Protein AF-A0A367GIN4-F1 (afdb_monomer)

Nearest PDB structures (foldseek):
  5y6g-assembly1_A  TM=3.879E-01  e=3.441E+00  Escherichia coli K-12
  8qpq-assembly1_TA  TM=1.981E-01  e=2.840E+00  Haloferax tailed virus 1

Secondary structure (DSSP, 8-state):
-----------------------------------------------------------------TT---SGGGEEEEEEEEEEEE-TTS-EEEEEEEEEEE---SHHHHHHHHHHIIIIIHHHHHHHHHHHTT------EE---EEEETTEEEE-

Mean predicted aligned error: 18.56 Å

Solvent-accessible surface area (backbone atoms only — not comparable to full-atom values): 10868 Å² total; per-residue (Å²): 138,85,83,83,80,84,79,84,86,83,86,86,87,86,86,82,89,81,87,79,91,81,91,80,86,86,81,91,86,77,90,83,87,84,87,91,85,86,87,91,79,87,83,85,91,82,83,88,78,94,74,81,82,77,81,80,75,80,71,76,70,70,69,75,76,71,85,66,77,89,60,66,88,43,56,42,70,74,38,82,48,74,50,74,50,66,32,82,87,70,52,73,49,73,36,40,36,43,39,72,27,57,71,50,95,46,70,66,34,50,53,51,34,52,52,43,39,70,69,47,46,57,55,53,54,51,35,53,49,25,51,74,69,65,36,74,60,90,69,54,71,41,72,73,47,83,45,73,64,75,95,45,80,44,83,82

Foldseek 3Di:
DDDDDDDDDDDDDDDDDDDDDDDDDDDDDDDDDDDDDDDDDDDDDDDDDDDDPPPPPPCPPPDPPPPDPQDCPQKDFPDFDWDWDQAPVRDIAIATAGQIAGNDPDPVSVVVRVVSCVVRVVLVVVQVVCRVVRHDRPHRYDDWDWDDDDNDIDID

Radius of gyration: 30.9 Å; Cα contacts (8 Å, |Δi|>4): 127; chains: 1; bounding box: 80×61×62 Å

Structure (mmCIF, N/CA/C/O backbone):
data_AF-A0A367GIN4-F1
#
_entry.id   AF-A0A367GIN4-F1
#
loop_
_atom_site.group_PDB
_atom_site.id
_atom_site.type_symbol
_atom_site.label_atom_id
_atom_site.label_alt_id
_atom_site.label_comp_id
_atom_site.label_asym_id
_atom_site.label_entity_id
_atom_site.label_seq_id
_atom_site.pdbx_PDB_ins_code
_atom_site.Cartn_x
_atom_site.Cartn_y
_atom_site.Cartn_z
_atom_site.occupancy
_atom_site.B_iso_or_equiv
_atom_site.auth_seq_id
_atom_site.auth_comp_id
_atom_site.auth_asym_id
_atom_site.auth_atom_id
_atom_site.pdbx_PDB_model_num
ATOM 1 N N . MET A 1 1 ? 22.736 -26.038 -1.385 1.00 41.94 1 MET A N 1
ATOM 2 C CA . MET A 1 1 ? 21.921 -27.168 -1.886 1.00 41.94 1 MET A CA 1
ATOM 3 C C . MET A 1 1 ? 20.455 -26.768 -1.787 1.00 41.94 1 MET A C 1
ATOM 5 O O . MET A 1 1 ? 19.934 -26.696 -0.684 1.00 41.94 1 MET A O 1
ATOM 9 N N . LYS A 1 2 ? 19.835 -26.376 -2.906 1.00 41.91 2 LYS A N 1
ATOM 10 C CA . LYS A 1 2 ? 18.450 -25.880 -2.954 1.00 41.91 2 LYS A CA 1
ATOM 11 C C . LYS A 1 2 ? 17.523 -27.071 -3.214 1.00 41.91 2 LYS A C 1
ATOM 13 O O . LYS A 1 2 ? 17.672 -27.729 -4.239 1.00 41.91 2 LYS A O 1
ATOM 18 N N . LYS A 1 3 ? 16.629 -27.389 -2.272 1.00 49.00 3 LYS A N 1
ATOM 19 C CA . LYS A 1 3 ? 15.607 -28.429 -2.455 1.00 49.00 3 LYS A CA 1
ATOM 20 C C . LYS A 1 3 ? 14.464 -27.841 -3.284 1.00 49.00 3 LYS A C 1
ATOM 22 O O . LYS A 1 3 ? 13.794 -26.918 -2.837 1.00 49.00 3 LYS A O 1
ATOM 27 N N . LEU A 1 4 ? 14.299 -28.364 -4.496 1.00 47.75 4 LEU A N 1
ATOM 28 C CA . LEU A 1 4 ? 13.165 -28.117 -5.383 1.00 47.75 4 LEU A CA 1
ATOM 29 C C . LEU A 1 4 ? 11.928 -28.799 -4.786 1.00 47.75 4 LEU A C 1
ATOM 31 O O . LEU A 1 4 ? 11.851 -30.026 -4.768 1.00 47.75 4 LEU A O 1
ATOM 35 N N . LEU A 1 5 ? 10.982 -28.012 -4.280 1.00 55.38 5 LEU A N 1
ATOM 36 C CA . LEU A 1 5 ? 9.641 -28.489 -3.957 1.00 55.38 5 LEU A CA 1
ATOM 37 C C . LEU A 1 5 ? 8.792 -28.364 -5.224 1.00 55.38 5 LEU A C 1
ATOM 39 O O . LEU A 1 5 ? 8.399 -27.274 -5.625 1.00 55.38 5 LEU A O 1
ATOM 43 N N . SER A 1 6 ? 8.584 -29.500 -5.884 1.00 48.56 6 SER A N 1
ATOM 44 C CA . SER A 1 6 ? 7.600 -29.667 -6.949 1.00 48.56 6 SER A CA 1
ATOM 45 C C . SER A 1 6 ? 6.218 -29.777 -6.301 1.00 48.56 6 SER A C 1
ATOM 47 O O . SER A 1 6 ? 5.993 -30.693 -5.511 1.00 48.56 6 SER A O 1
ATOM 49 N N . LEU A 1 7 ? 5.308 -28.847 -6.602 1.00 46.81 7 LEU A N 1
ATOM 50 C CA . LEU A 1 7 ? 3.878 -29.026 -6.349 1.00 46.81 7 LEU A CA 1
ATOM 51 C C . LEU A 1 7 ? 3.159 -29.189 -7.687 1.00 46.81 7 LEU A C 1
ATOM 53 O O . LEU A 1 7 ? 3.138 -28.291 -8.527 1.00 46.81 7 LEU A O 1
ATOM 57 N N . THR A 1 8 ? 2.602 -30.378 -7.869 1.00 48.69 8 THR A N 1
ATOM 58 C CA . THR A 1 8 ? 1.784 -30.786 -9.007 1.00 48.69 8 THR A CA 1
ATOM 59 C C . THR A 1 8 ? 0.399 -30.138 -8.928 1.00 48.69 8 THR A C 1
ATOM 61 O O . THR A 1 8 ? -0.189 -30.027 -7.854 1.00 48.69 8 THR A O 1
ATOM 64 N N . ALA A 1 9 ? -0.098 -29.712 -10.088 1.00 46.81 9 ALA A N 1
ATOM 65 C CA . ALA A 1 9 ? -1.326 -28.959 -10.307 1.00 46.81 9 ALA A CA 1
ATOM 66 C C . ALA A 1 9 ? -2.627 -29.702 -9.946 1.00 46.81 9 ALA A C 1
ATOM 68 O O . ALA A 1 9 ? -2.737 -30.913 -10.128 1.00 46.81 9 ALA A O 1
ATOM 69 N N . ALA A 1 10 ? -3.657 -28.931 -9.590 1.00 48.25 10 ALA A N 1
ATOM 70 C CA . ALA A 1 10 ? -5.056 -29.315 -9.757 1.00 48.25 10 ALA A CA 1
ATOM 71 C C . ALA A 1 10 ? -5.848 -28.096 -10.259 1.00 48.25 10 ALA A C 1
ATOM 73 O O . ALA A 1 10 ? -6.071 -27.136 -9.527 1.00 48.25 10 ALA A O 1
ATOM 74 N N . ALA A 1 11 ? -6.231 -28.125 -11.536 1.00 47.06 11 ALA A N 1
ATOM 75 C CA . ALA A 1 11 ? -7.117 -27.144 -12.146 1.00 47.06 11 ALA A CA 1
ATOM 76 C C . ALA A 1 11 ? -8.576 -27.532 -1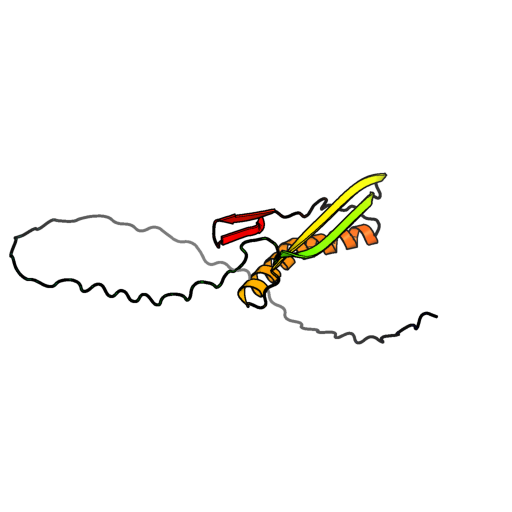1.858 1.00 47.06 11 ALA A C 1
ATOM 78 O O . ALA A 1 11 ? -9.003 -28.627 -12.224 1.00 47.06 11 ALA A O 1
ATOM 79 N N . LEU A 1 12 ? -9.344 -26.642 -11.224 1.00 49.06 12 LEU A N 1
ATOM 80 C CA . LEU A 1 12 ? -10.802 -26.756 -11.149 1.00 49.06 12 LEU A CA 1
ATOM 81 C C . LEU A 1 12 ? -11.419 -25.973 -12.318 1.00 49.06 12 LEU A C 1
ATOM 83 O O . LEU A 1 12 ? -11.370 -24.746 -12.347 1.00 49.06 12 LEU A O 1
ATOM 87 N N . LEU A 1 13 ? -12.006 -26.686 -13.280 1.00 44.16 13 LEU A N 1
ATOM 88 C CA . LEU A 1 13 ? -12.860 -26.117 -14.325 1.00 44.16 13 LEU A CA 1
ATOM 89 C C . LEU A 1 13 ? -14.299 -26.039 -13.799 1.00 44.16 13 LEU A C 1
ATOM 91 O O . LEU A 1 13 ? -14.943 -27.069 -13.612 1.00 44.16 13 LEU A O 1
ATOM 95 N N . LEU A 1 14 ? -14.812 -24.825 -13.592 1.00 58.50 14 LEU A N 1
ATOM 96 C CA . LEU A 1 14 ? -16.241 -24.578 -13.404 1.00 58.50 14 LEU A CA 1
ATOM 97 C C . LEU A 1 14 ? -16.825 -24.089 -14.729 1.00 58.50 14 LEU A C 1
ATOM 99 O O . LEU A 1 14 ? -16.477 -23.018 -15.220 1.00 58.50 14 LEU A O 1
ATOM 103 N N . ILE A 1 15 ? -17.709 -24.897 -15.310 1.00 57.44 15 ILE A N 1
ATOM 104 C CA . ILE A 1 15 ? -18.495 -24.548 -16.491 1.00 57.44 15 ILE A CA 1
ATOM 105 C C . ILE A 1 15 ?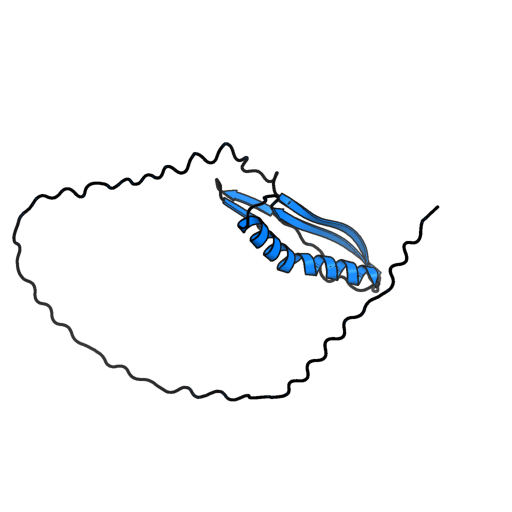 -19.920 -24.294 -16.003 1.00 57.44 15 ILE A C 1
ATOM 107 O O . ILE A 1 15 ? -20.582 -25.222 -15.541 1.00 57.44 15 ILE A O 1
ATOM 111 N N . THR A 1 16 ? -20.409 -23.060 -16.112 1.00 58.38 16 THR A N 1
ATOM 112 C CA . THR A 1 16 ? -21.845 -22.772 -16.032 1.00 58.38 16 THR A CA 1
ATOM 113 C C . THR A 1 16 ? -22.272 -21.995 -17.270 1.00 58.38 16 THR A C 1
ATOM 115 O O . THR A 1 16 ? -21.930 -20.840 -17.500 1.00 58.38 16 THR A O 1
ATOM 118 N N . THR A 1 17 ? -23.019 -22.688 -18.120 1.00 51.72 17 THR A N 1
ATOM 119 C CA . THR A 1 17 ? -23.834 -22.122 -19.190 1.00 51.72 17 THR A CA 1
ATOM 120 C C . THR A 1 17 ? -25.105 -21.519 -18.599 1.00 51.72 17 THR A C 1
ATOM 122 O O . THR A 1 17 ? -25.810 -22.197 -17.854 1.00 51.72 17 THR A O 1
ATOM 125 N N . GLY A 1 18 ? -25.444 -20.290 -18.985 1.00 42.12 18 GLY A N 1
ATOM 126 C CA . GLY A 1 18 ? -26.717 -19.662 -18.634 1.00 42.12 18 GLY A CA 1
ATOM 127 C C . GLY A 1 18 ? -26.984 -18.415 -19.468 1.00 42.12 18 GLY A C 1
ATOM 128 O O . GLY A 1 18 ? -26.572 -17.321 -19.108 1.00 42.12 18 GLY A O 1
ATOM 129 N N . CYS A 1 19 ? -27.635 -18.613 -20.614 1.00 44.09 19 CYS A N 1
ATOM 130 C CA . CYS A 1 19 ? -28.099 -17.581 -21.539 1.00 44.09 19 CYS A CA 1
ATOM 131 C C . CYS A 1 19 ? -29.149 -16.652 -20.912 1.00 44.09 19 CYS A C 1
ATOM 133 O O . CYS A 1 19 ? -29.967 -17.102 -20.118 1.00 44.09 19 CYS A O 1
ATOM 135 N N . GLY A 1 20 ? -29.249 -15.422 -21.425 1.00 40.00 20 GLY A N 1
ATOM 136 C CA . GLY A 1 20 ? -30.545 -14.737 -21.492 1.00 40.00 20 GLY A CA 1
ATOM 137 C C . GLY A 1 20 ? -30.514 -13.249 -21.182 1.00 40.00 20 GLY A C 1
ATOM 138 O O . GLY A 1 20 ? -30.614 -12.842 -20.034 1.00 40.00 20 GLY A O 1
ATOM 139 N N . ARG A 1 21 ? -30.440 -12.438 -22.242 1.00 44.31 21 ARG A N 1
ATOM 140 C CA . ARG A 1 21 ? -30.752 -11.004 -22.242 1.00 44.31 21 ARG A CA 1
ATOM 141 C C . ARG A 1 21 ? -32.182 -10.750 -21.755 1.00 44.31 21 ARG A C 1
ATOM 143 O O . ARG A 1 21 ? -33.107 -11.378 -22.259 1.00 44.31 21 ARG A O 1
ATOM 150 N N . SER A 1 22 ? -32.365 -9.681 -20.989 1.00 44.84 22 SER A N 1
ATOM 151 C CA . SER A 1 22 ? -33.595 -8.885 -21.036 1.00 44.84 22 SER A CA 1
ATOM 152 C C . SER A 1 22 ? -33.294 -7.437 -20.653 1.00 44.84 22 SER A C 1
ATOM 154 O O . SER A 1 22 ? -33.222 -7.085 -19.482 1.00 44.84 22 SER A O 1
ATOM 156 N N . ASN A 1 23 ? -33.103 -6.610 -21.685 1.00 43.97 23 ASN A N 1
ATOM 157 C CA . ASN A 1 23 ? -33.264 -5.162 -21.621 1.00 43.97 23 ASN A CA 1
ATOM 158 C C . ASN A 1 23 ? -34.756 -4.853 -21.771 1.00 43.97 23 ASN A C 1
ATOM 160 O O . ASN A 1 23 ? -35.314 -5.128 -22.832 1.00 43.97 23 ASN A O 1
ATOM 164 N N . ALA A 1 24 ? -35.371 -4.248 -20.759 1.00 45.28 24 ALA A N 1
ATOM 165 C CA . ALA A 1 24 ? -36.566 -3.422 -20.921 1.00 45.28 24 ALA A CA 1
ATOM 166 C C . ALA A 1 24 ? -36.736 -2.503 -19.695 1.00 45.28 24 ALA A C 1
ATOM 168 O O . ALA A 1 24 ? -36.852 -3.012 -18.581 1.00 45.28 24 ALA A O 1
ATOM 169 N N . PRO A 1 25 ? -36.769 -1.170 -19.868 1.00 43.06 25 PRO A N 1
ATOM 170 C CA . PRO A 1 25 ? -37.194 -0.239 -18.829 1.00 43.06 25 PRO A CA 1
ATOM 171 C C . PRO A 1 25 ? -38.695 0.078 -18.968 1.00 43.06 25 PRO A C 1
ATOM 173 O O . PRO A 1 25 ? -39.165 0.262 -20.094 1.00 43.06 25 PRO A O 1
ATOM 176 N N . PRO A 1 26 ? -39.454 0.247 -17.871 1.00 41.75 26 PRO A N 1
ATOM 177 C CA . PRO A 1 26 ? -40.745 0.914 -17.936 1.00 41.75 26 PRO A CA 1
ATOM 178 C C . PRO A 1 26 ? -40.670 2.352 -17.389 1.00 41.75 26 PRO A C 1
ATOM 180 O O . PRO A 1 26 ? -40.421 2.585 -16.213 1.00 41.75 26 PRO A O 1
ATOM 183 N N . ALA A 1 27 ? -40.877 3.284 -18.322 1.00 34.91 27 ALA A N 1
ATOM 184 C CA . ALA A 1 27 ? -41.663 4.524 -18.273 1.00 34.91 27 ALA A CA 1
ATOM 185 C C . ALA A 1 27 ? -41.678 5.433 -17.020 1.00 34.91 27 ALA A C 1
ATOM 187 O O . ALA A 1 27 ? -42.221 5.104 -15.969 1.00 34.91 27 ALA A O 1
ATOM 188 N N . SER A 1 28 ? -41.257 6.683 -17.246 1.00 41.44 28 SER A N 1
ATOM 189 C CA . SER A 1 28 ? -41.695 7.877 -16.513 1.00 41.44 28 SER A CA 1
ATOM 190 C C . SER A 1 28 ? -43.110 8.319 -16.917 1.00 41.44 28 SER A C 1
ATOM 192 O O . SER A 1 28 ? -43.427 8.371 -18.103 1.00 41.44 28 SER A O 1
ATOM 194 N N . ALA A 1 29 ? -43.910 8.729 -15.933 1.00 35.53 29 ALA A N 1
ATOM 195 C CA . ALA A 1 29 ? -45.054 9.649 -16.019 1.00 35.53 29 ALA A CA 1
ATOM 196 C C . ALA A 1 29 ? -45.455 9.999 -14.572 1.00 35.53 29 ALA A C 1
ATOM 198 O O . ALA A 1 29 ? -45.289 9.163 -13.693 1.00 35.53 29 ALA A O 1
ATOM 199 N N . SER A 1 30 ? -46.046 11.125 -14.191 1.00 35.44 30 SER A N 1
ATOM 200 C CA . SER A 1 30 ? -46.099 12.521 -14.632 1.00 35.44 30 SER A CA 1
ATOM 201 C C . SER A 1 30 ? -46.744 13.258 -13.441 1.00 35.44 30 SER A C 1
ATOM 203 O O . SER A 1 30 ? -47.612 12.698 -12.781 1.00 35.44 30 SER A O 1
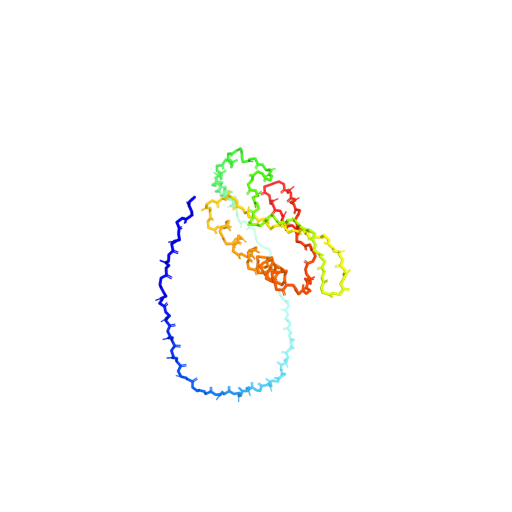ATOM 205 N N . SER A 1 31 ? -46.298 14.487 -13.177 1.00 41.66 31 SER A N 1
ATOM 206 C CA . SER A 1 31 ? -46.992 15.618 -12.524 1.00 41.66 31 SER A CA 1
ATOM 207 C C . SER A 1 31 ? -48.335 15.415 -11.788 1.00 41.66 31 SER A C 1
ATOM 209 O O . SER A 1 31 ? -49.331 15.024 -12.397 1.00 41.66 31 SER A O 1
ATOM 211 N N . GLY A 1 32 ? -48.422 15.951 -10.562 1.00 34.75 32 GLY A N 1
ATOM 212 C CA . GLY A 1 32 ? -49.697 16.378 -9.970 1.00 34.75 32 GLY A CA 1
ATOM 213 C C . GLY A 1 32 ? -49.584 16.970 -8.558 1.00 34.75 32 GLY A C 1
ATOM 214 O O . GLY A 1 32 ? -49.695 16.240 -7.581 1.00 34.75 32 GLY A O 1
ATOM 215 N N . THR A 1 33 ? -49.392 18.288 -8.441 1.00 39.75 33 THR A N 1
ATOM 216 C CA . THR A 1 33 ? -49.785 19.097 -7.263 1.00 39.75 33 THR A CA 1
ATOM 217 C C . THR A 1 33 ? -51.264 19.500 -7.386 1.00 39.75 33 THR A C 1
ATOM 219 O O . THR A 1 33 ? -51.769 19.594 -8.507 1.00 39.75 33 THR A O 1
ATOM 222 N N . PRO A 1 34 ? -51.992 19.696 -6.266 1.00 42.84 34 PRO A N 1
ATOM 223 C CA . PRO A 1 34 ? -52.243 21.057 -5.740 1.00 42.84 34 PRO A CA 1
ATOM 224 C C . PRO A 1 34 ? -52.233 21.102 -4.184 1.00 42.84 34 PRO A C 1
ATOM 226 O O . PRO A 1 34 ? -52.567 20.126 -3.530 1.00 42.84 34 PRO A O 1
ATOM 229 N N . SER A 1 35 ? -51.642 22.095 -3.509 1.00 38.59 35 SER A N 1
ATOM 230 C CA . SER A 1 35 ? -52.069 23.487 -3.226 1.00 38.59 35 SER A CA 1
ATOM 231 C C . SER A 1 35 ? -53.217 23.689 -2.198 1.00 38.59 35 SER A C 1
ATOM 233 O O . SER A 1 35 ? -54.382 23.515 -2.530 1.00 38.59 35 SER A O 1
ATOM 235 N N . VAL A 1 36 ? -52.820 24.172 -1.000 1.00 36.56 36 VAL A N 1
ATOM 236 C CA . VAL A 1 36 ? -53.361 25.308 -0.193 1.00 36.56 36 VAL A CA 1
ATOM 237 C C . VAL A 1 36 ? -54.684 25.176 0.602 1.00 36.56 36 VAL A C 1
ATOM 239 O O . VAL A 1 36 ? -55.767 25.224 0.032 1.00 36.56 36 VAL A O 1
ATOM 242 N N . SER A 1 37 ? -54.599 25.210 1.950 1.00 40.72 37 SER A N 1
ATOM 243 C CA . SER A 1 37 ? -55.086 26.311 2.838 1.00 40.72 37 SER A CA 1
ATOM 244 C C . SER A 1 37 ? -55.156 25.918 4.326 1.00 40.72 37 SER A C 1
ATOM 246 O O . SER A 1 37 ? -55.708 24.879 4.672 1.00 40.72 37 SER A O 1
ATOM 248 N N . ALA A 1 38 ? -54.653 26.798 5.201 1.00 40.19 38 ALA A N 1
ATOM 249 C CA . ALA A 1 38 ? -54.919 26.831 6.648 1.00 40.19 38 ALA A CA 1
ATOM 250 C C . ALA A 1 38 ? -56.300 27.466 6.946 1.00 40.19 38 ALA A C 1
ATOM 252 O O . ALA A 1 38 ? -56.856 28.132 6.068 1.00 40.19 38 ALA A O 1
ATOM 253 N N . PRO A 1 39 ? -56.838 27.334 8.176 1.00 43.22 39 PRO A N 1
ATOM 254 C CA . PRO A 1 39 ? -56.727 28.479 9.085 1.00 43.22 39 PRO A CA 1
ATOM 255 C C . PRO A 1 39 ? -56.492 28.143 10.573 1.00 43.22 39 PRO A C 1
ATOM 257 O O . PRO A 1 39 ? -56.753 27.058 11.077 1.00 43.22 39 PRO A O 1
ATOM 260 N N . ILE A 1 40 ? -55.983 29.182 11.229 1.00 42.75 40 ILE A N 1
ATOM 261 C CA . ILE A 1 40 ? -55.637 29.421 12.635 1.00 42.75 40 ILE A C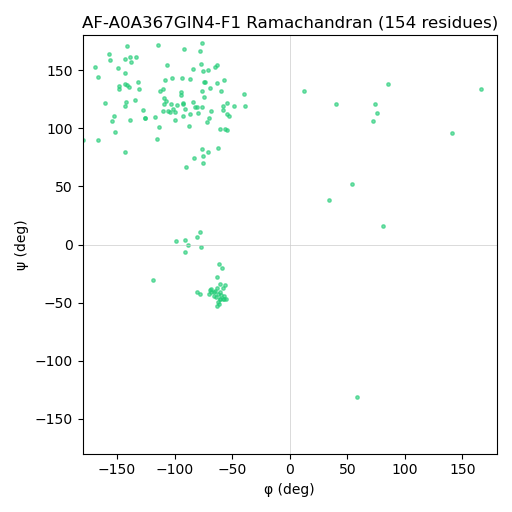A 1
ATOM 262 C C . ILE A 1 40 ? -56.865 29.370 13.557 1.00 42.75 40 ILE A C 1
ATOM 264 O O . ILE A 1 40 ? -57.892 29.973 13.247 1.00 42.75 40 ILE A O 1
ATOM 268 N N . THR A 1 41 ? -56.737 28.751 14.732 1.00 38.19 41 THR A N 1
ATOM 269 C CA . THR A 1 41 ? -57.592 29.009 15.904 1.00 38.19 41 THR A CA 1
ATOM 270 C C . THR A 1 41 ? -56.798 28.698 17.178 1.00 38.19 41 THR A C 1
ATOM 272 O O . THR A 1 41 ? -56.476 27.546 17.446 1.00 38.19 41 THR A O 1
ATOM 275 N N . GLU A 1 42 ? -56.456 29.740 17.936 1.00 41.50 42 GLU A N 1
ATO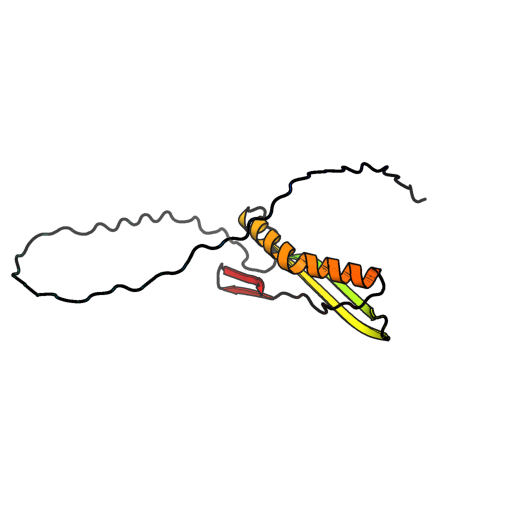M 276 C CA . GLU A 1 42 ? -56.112 29.662 19.365 1.00 41.50 42 GLU A CA 1
ATOM 277 C C . GLU A 1 42 ? -57.409 29.462 20.169 1.00 41.50 42 GLU A C 1
ATOM 279 O O . GLU A 1 42 ? -58.457 29.968 19.751 1.00 41.50 42 GLU A O 1
ATOM 284 N N . PRO A 1 43 ? -57.369 28.767 21.320 1.00 43.09 43 PRO A N 1
ATOM 285 C CA . PRO A 1 43 ? -57.511 29.542 22.556 1.00 43.09 43 PRO A CA 1
ATOM 286 C C . PRO A 1 43 ? -56.784 28.988 23.803 1.00 43.09 43 PRO A C 1
ATOM 288 O O . PRO A 1 43 ? -56.682 27.786 24.019 1.00 43.09 43 PRO A O 1
ATOM 291 N N . THR A 1 44 ? -56.435 29.946 24.667 1.00 36.28 44 THR A N 1
ATOM 292 C CA . THR A 1 44 ? -56.598 29.956 26.135 1.00 36.28 44 THR A CA 1
ATOM 293 C C . THR A 1 44 ? -55.688 29.101 27.030 1.00 36.28 44 THR A C 1
ATOM 295 O O . THR A 1 44 ? -55.674 27.877 27.019 1.00 36.28 44 THR A O 1
ATOM 298 N N . VAL A 1 45 ? -55.004 29.850 27.900 1.00 45.84 45 VAL A N 1
ATOM 299 C CA . VAL A 1 45 ? -54.225 29.477 29.084 1.00 45.84 45 VAL A CA 1
ATOM 300 C C . VAL A 1 45 ? -55.077 28.747 30.129 1.00 45.84 45 VAL A C 1
ATOM 302 O O . VAL A 1 45 ? -56.098 29.283 30.554 1.00 45.84 45 VAL A O 1
ATOM 305 N N . GLU A 1 46 ? -54.576 27.625 30.650 1.00 34.88 46 GLU A N 1
ATOM 306 C CA . GLU A 1 46 ? -54.834 27.203 32.031 1.00 34.88 46 GLU A CA 1
ATOM 307 C C . GLU A 1 46 ? -53.584 26.538 32.640 1.00 34.88 46 GLU A C 1
ATOM 309 O O . GLU A 1 46 ? -52.745 25.970 31.945 1.00 34.88 46 GLU A O 1
ATOM 314 N N . SER A 1 47 ? -53.444 26.739 33.946 1.00 36.34 47 SER A N 1
ATOM 315 C CA . SER A 1 47 ? -52.298 26.500 34.825 1.00 36.34 47 SER A CA 1
ATOM 316 C C . SER A 1 47 ? -52.321 25.100 35.467 1.00 36.34 47 SER A C 1
ATOM 318 O O . SER A 1 47 ? -53.373 24.473 35.516 1.00 36.34 47 SER A O 1
ATOM 320 N N . SER A 1 48 ? -51.185 24.718 36.078 1.00 38.78 48 SER A N 1
ATOM 321 C CA . SER A 1 48 ? -50.906 23.522 36.911 1.00 38.78 48 SER A CA 1
ATOM 322 C C . SER A 1 48 ? -50.522 22.261 36.116 1.00 38.78 48 SER A C 1
ATOM 324 O O . SER A 1 48 ? -51.094 21.981 35.077 1.00 38.78 48 SER A O 1
ATOM 326 N N . ASP A 1 49 ? -49.543 21.443 36.499 1.00 38.88 49 ASP A N 1
ATOM 327 C CA . ASP A 1 49 ? -48.960 21.212 37.817 1.00 38.88 49 ASP A CA 1
ATOM 328 C C . ASP A 1 49 ? -47.532 20.644 37.693 1.00 38.88 49 ASP A C 1
ATOM 330 O O . ASP A 1 49 ? -47.105 20.156 36.644 1.00 38.88 49 ASP A O 1
ATOM 334 N N . ASP A 1 50 ? -46.826 20.728 38.809 1.00 45.66 50 ASP A N 1
ATOM 335 C CA . ASP A 1 50 ? -45.522 20.161 39.135 1.00 45.66 50 ASP A CA 1
ATOM 336 C C . ASP A 1 50 ? -45.279 18.738 38.586 1.00 45.66 50 ASP A C 1
ATOM 338 O O . ASP A 1 50 ? -45.955 17.785 38.962 1.00 45.66 50 ASP A O 1
ATOM 342 N N . THR A 1 51 ? -44.266 18.559 37.731 1.00 38.84 51 THR A N 1
ATOM 343 C CA . THR A 1 51 ? -43.493 17.307 37.663 1.00 38.84 51 THR A CA 1
ATOM 344 C C . THR A 1 51 ? -42.103 17.610 37.114 1.00 38.84 51 THR A C 1
ATOM 346 O O . THR A 1 51 ? -41.889 17.863 35.930 1.00 38.84 51 THR A O 1
ATOM 349 N N . THR A 1 52 ? -41.134 17.567 38.019 1.00 40.38 52 THR A N 1
ATOM 350 C CA . THR A 1 52 ? -39.699 17.590 37.732 1.00 40.38 52 THR A CA 1
ATOM 351 C C . THR A 1 52 ? -39.345 16.462 36.743 1.00 40.38 52 THR A C 1
ATOM 353 O O . THR A 1 52 ? -39.566 15.298 37.089 1.00 40.38 52 THR A O 1
ATOM 356 N N . PRO A 1 53 ? -38.766 16.715 35.548 1.00 40.50 53 PRO A N 1
ATOM 357 C CA . PRO A 1 53 ? -38.225 15.631 34.742 1.00 40.50 53 PRO A CA 1
ATOM 358 C C . PRO A 1 53 ? -36.953 15.138 35.427 1.00 40.50 53 PRO A C 1
ATOM 360 O O . PRO A 1 53 ? -35.911 15.797 35.447 1.00 40.50 53 PRO A O 1
ATOM 363 N N . THR A 1 54 ? -37.074 13.979 36.061 1.00 40.06 54 THR A N 1
ATOM 364 C CA . THR A 1 54 ? -35.974 13.254 36.679 1.00 40.06 54 THR A CA 1
ATOM 365 C C . THR A 1 54 ? -34.934 12.976 35.598 1.00 40.06 54 THR A C 1
ATOM 367 O O . THR A 1 54 ? -35.205 12.282 34.620 1.00 40.06 54 THR A O 1
ATOM 370 N N . VAL A 1 55 ? -33.747 13.555 35.761 1.00 44.44 55 VAL A N 1
ATOM 371 C CA . VAL A 1 55 ? -32.574 13.301 34.925 1.00 44.44 55 VAL A CA 1
ATOM 372 C C . VAL A 1 55 ? -32.234 11.815 35.038 1.00 44.44 55 VAL A C 1
ATOM 374 O O . VAL A 1 55 ? -31.608 11.388 36.007 1.00 44.44 55 VAL A O 1
ATOM 377 N N . GLN A 1 56 ? -32.647 11.013 34.056 1.00 41.94 56 GLN A N 1
ATOM 378 C CA . GLN A 1 56 ? -32.122 9.662 33.871 1.00 41.94 56 GLN A CA 1
ATOM 379 C C . GLN A 1 56 ? -30.737 9.787 33.249 1.00 41.94 56 GLN A C 1
ATOM 381 O O . GLN A 1 56 ? -30.533 9.729 32.038 1.00 41.94 56 GLN A O 1
ATOM 386 N N . LYS A 1 57 ? -29.774 10.041 34.129 1.00 45.28 57 LYS A N 1
ATOM 387 C CA . LYS A 1 57 ? -28.357 9.893 33.857 1.00 45.28 57 LYS A CA 1
ATOM 388 C C . LYS A 1 57 ? -28.038 8.399 33.880 1.00 45.28 57 LYS A C 1
ATOM 390 O O . LYS A 1 57 ? -27.447 7.914 34.839 1.00 45.28 57 LYS A O 1
ATOM 395 N N . ASP A 1 58 ? -28.407 7.685 32.821 1.00 43.12 58 ASP A N 1
ATOM 396 C CA . ASP A 1 58 ? -27.767 6.407 32.505 1.00 43.12 58 ASP A CA 1
ATOM 397 C C . ASP A 1 58 ? -26.389 6.708 31.908 1.00 43.12 58 ASP A C 1
ATOM 399 O O . ASP A 1 58 ? -26.106 6.556 30.720 1.00 43.12 58 ASP A O 1
ATOM 403 N N . GLU A 1 59 ? -25.506 7.188 32.785 1.00 49.38 59 GLU A N 1
ATOM 404 C CA . GLU A 1 59 ? -24.069 7.101 32.597 1.00 49.38 59 GLU A CA 1
ATOM 405 C C . GLU A 1 59 ? -23.706 5.625 32.785 1.00 49.38 59 GLU A C 1
ATOM 407 O O . GLU A 1 59 ? -23.214 5.202 33.831 1.00 49.38 59 GLU A O 1
ATOM 412 N N . ALA A 1 60 ? -23.941 4.821 31.746 1.00 46.06 60 ALA A N 1
ATOM 413 C CA . ALA A 1 60 ? -23.080 3.680 31.499 1.00 46.06 60 ALA A CA 1
ATOM 414 C C . ALA A 1 60 ? -21.696 4.273 31.223 1.00 46.06 60 ALA A C 1
ATOM 416 O O . ALA A 1 60 ? -21.338 4.557 30.080 1.00 46.06 60 ALA A O 1
ATOM 417 N N . ALA A 1 61 ? -20.969 4.564 32.304 1.00 52.50 61 ALA A N 1
ATOM 418 C CA . ALA A 1 61 ? -19.602 5.030 32.279 1.00 52.50 61 ALA A CA 1
ATOM 419 C C . ALA A 1 61 ? -18.815 4.007 31.466 1.00 52.50 61 ALA A C 1
ATOM 421 O O . ALA A 1 61 ? -18.463 2.929 31.956 1.00 52.50 61 ALA A O 1
ATOM 422 N N . ALA A 1 62 ? -18.592 4.324 30.190 1.00 59.50 62 ALA A N 1
ATOM 423 C CA . ALA A 1 62 ? -17.625 3.630 29.376 1.00 59.50 62 ALA A CA 1
ATOM 424 C C . ALA A 1 62 ? -16.331 3.674 30.183 1.00 59.50 62 ALA A C 1
ATOM 426 O O . ALA A 1 62 ? -15.784 4.751 30.436 1.00 59.50 62 ALA A O 1
ATOM 427 N N . LYS A 1 63 ? -15.912 2.503 30.678 1.00 47.09 63 LYS A N 1
ATOM 428 C CA . LYS A 1 63 ? -14.657 2.313 31.405 1.00 47.09 63 LYS A CA 1
ATOM 429 C C . LYS A 1 63 ? -13.591 3.158 30.698 1.00 47.09 63 LYS A C 1
ATOM 431 O O . LYS A 1 63 ? -13.515 3.034 29.471 1.00 47.09 63 LYS A O 1
ATOM 436 N N . PRO A 1 64 ? -12.810 4.004 31.407 1.00 46.91 64 PRO A N 1
ATOM 437 C CA . PRO A 1 64 ? -11.802 4.836 30.765 1.00 46.91 64 PRO A CA 1
ATOM 438 C C . PRO A 1 64 ? -11.000 3.934 29.841 1.00 46.91 64 PRO A C 1
ATOM 440 O O . PRO A 1 64 ? -10.475 2.919 30.311 1.00 46.91 64 PRO A O 1
ATOM 443 N N . GLN A 1 65 ? -11.022 4.226 28.536 1.00 57.19 65 GLN A N 1
ATOM 444 C CA . GLN A 1 65 ? -10.263 3.477 27.541 1.00 57.19 65 GLN A CA 1
ATOM 445 C C . GLN A 1 65 ? -8.810 3.540 28.005 1.00 57.19 65 GLN A C 1
ATOM 447 O O . GLN A 1 65 ? -8.155 4.577 27.932 1.00 57.19 65 GLN A O 1
ATOM 452 N N . ASN A 1 66 ? -8.390 2.454 28.646 1.00 48.31 66 ASN A N 1
ATOM 453 C CA . ASN A 1 66 ? -7.174 2.356 29.426 1.00 48.31 66 ASN A CA 1
ATOM 454 C C . ASN A 1 66 ? -5.997 2.780 28.553 1.00 48.31 66 ASN A C 1
ATOM 456 O O . ASN A 1 66 ? -5.704 2.057 27.609 1.00 48.31 66 ASN A O 1
ATOM 460 N N . SER A 1 67 ? -5.370 3.920 28.874 1.00 52.91 67 SER A N 1
ATOM 461 C CA . SER A 1 67 ? -4.049 4.368 28.402 1.00 52.91 67 SER A CA 1
ATOM 462 C C . SER A 1 67 ? -3.674 3.964 26.968 1.00 52.91 67 SER A C 1
ATOM 464 O O . SER A 1 67 ? -2.526 3.617 26.690 1.00 52.91 67 SER A O 1
ATOM 466 N N . ARG A 1 68 ? -4.632 3.989 26.031 1.00 60.12 68 ARG A N 1
ATOM 467 C CA . ARG A 1 68 ? -4.346 3.653 24.638 1.00 60.12 68 ARG A CA 1
ATOM 468 C C . ARG A 1 68 ? -3.458 4.774 24.118 1.00 60.12 68 ARG A C 1
ATOM 470 O O . ARG A 1 68 ? -3.882 5.926 24.087 1.00 60.12 68 ARG A O 1
ATOM 477 N N . ARG A 1 69 ? -2.210 4.442 23.785 1.00 66.44 69 ARG A N 1
ATOM 478 C CA . ARG A 1 69 ? -1.297 5.382 23.137 1.00 66.44 69 ARG A CA 1
ATOM 479 C C . ARG A 1 69 ? -1.963 5.826 21.836 1.00 66.44 69 ARG A C 1
ATOM 481 O O . ARG A 1 69 ? -2.329 4.987 21.018 1.00 66.44 69 ARG A O 1
ATOM 488 N N . LEU A 1 70 ? -2.210 7.126 21.726 1.00 83.31 70 LEU A N 1
ATOM 489 C CA . LEU A 1 70 ? -2.783 7.766 20.544 1.00 83.31 70 LEU A CA 1
ATOM 490 C C . LEU A 1 70 ? -1.616 8.167 19.641 1.00 83.31 70 LEU A C 1
ATOM 492 O O . LEU A 1 70 ? -1.253 9.336 19.552 1.00 83.31 70 LEU A O 1
ATOM 496 N N . ASP A 1 71 ? -0.939 7.155 19.113 1.00 87.62 71 ASP A N 1
ATOM 497 C CA . ASP A 1 71 ? 0.203 7.289 18.220 1.00 87.62 71 ASP A CA 1
ATOM 498 C C . ASP A 1 71 ? 0.131 6.213 17.125 1.00 87.62 71 ASP A C 1
ATOM 500 O O . ASP A 1 71 ? -0.689 5.292 17.174 1.00 87.62 71 ASP A O 1
ATOM 504 N N . ASP A 1 72 ? 1.001 6.331 16.126 1.00 93.69 72 ASP A N 1
ATOM 505 C CA . ASP A 1 72 ? 1.000 5.455 14.951 1.00 93.69 72 ASP A CA 1
ATOM 506 C C . ASP A 1 72 ? 1.617 4.078 15.216 1.00 93.69 72 ASP A C 1
ATOM 508 O O . ASP A 1 72 ? 1.839 3.315 14.281 1.00 93.69 72 ASP A O 1
ATOM 512 N N . SER A 1 73 ? 1.884 3.712 16.475 1.00 92.75 73 SER A N 1
ATOM 513 C CA . SER A 1 73 ? 2.501 2.418 16.810 1.00 92.75 73 SER A CA 1
ATOM 514 C C . SER A 1 73 ? 1.701 1.206 16.332 1.00 92.75 73 SER A C 1
ATOM 516 O O . SER A 1 73 ? 2.261 0.120 16.215 1.00 92.75 73 SER A O 1
ATOM 518 N N . ARG A 1 74 ? 0.404 1.389 16.062 1.00 92.31 74 ARG A N 1
ATOM 519 C CA . ARG A 1 74 ? -0.506 0.363 15.535 1.00 92.31 74 ARG A CA 1
ATOM 520 C C . ARG A 1 74 ? -0.737 0.450 14.030 1.00 92.31 74 ARG A C 1
ATOM 522 O O . ARG A 1 74 ? -1.561 -0.296 13.517 1.00 92.31 74 ARG A O 1
ATOM 529 N N . ILE A 1 75 ? -0.081 1.366 13.327 1.00 96.31 75 ILE A N 1
ATOM 530 C CA . ILE A 1 75 ? -0.153 1.440 11.869 1.00 96.31 75 ILE A CA 1
ATOM 531 C C . ILE A 1 75 ? 1.109 0.771 11.332 1.00 96.31 75 ILE A C 1
ATOM 533 O O . ILE A 1 75 ? 2.210 1.307 11.450 1.00 96.31 75 ILE A O 1
ATOM 537 N N . ILE A 1 76 ? 0.948 -0.423 10.775 1.00 96.56 76 ILE A N 1
ATOM 538 C CA . ILE A 1 76 ? 2.024 -1.202 10.156 1.00 96.56 76 ILE A CA 1
ATOM 539 C C . ILE A 1 76 ? 1.874 -1.164 8.632 1.00 96.56 76 ILE A C 1
ATOM 541 O O . ILE A 1 76 ? 0.764 -0.963 8.143 1.00 96.56 76 ILE A O 1
ATOM 545 N N . PRO A 1 77 ? 2.946 -1.339 7.847 1.00 96.75 77 PRO A N 1
ATOM 546 C CA . PRO A 1 77 ? 2.809 -1.407 6.400 1.00 96.75 77 PRO A CA 1
ATOM 547 C C . PRO A 1 77 ? 2.217 -2.757 5.969 1.00 96.75 77 PRO A C 1
ATOM 549 O O . PRO A 1 77 ? 2.755 -3.811 6.304 1.00 96.75 77 PRO A O 1
ATOM 552 N N . LEU A 1 78 ? 1.145 -2.718 5.176 1.00 97.56 78 LEU A N 1
ATOM 553 C CA . LEU A 1 78 ? 0.697 -3.834 4.336 1.00 97.56 78 LEU A CA 1
ATOM 554 C C . LEU A 1 78 ? 1.681 -4.060 3.178 1.00 97.56 78 LEU A C 1
ATOM 556 O O . LEU A 1 78 ? 2.051 -5.190 2.877 1.00 97.56 78 LEU A O 1
ATOM 560 N N . TYR A 1 79 ? 2.130 -2.962 2.565 1.00 98.12 79 TYR A N 1
ATOM 561 C CA . TYR A 1 79 ? 3.189 -2.914 1.557 1.00 98.12 79 TYR A CA 1
ATOM 562 C C . TYR A 1 79 ? 4.183 -1.812 1.935 1.00 98.12 79 TYR A C 1
ATOM 564 O O . TYR A 1 79 ? 3.757 -0.743 2.370 1.00 98.12 79 TYR A O 1
ATOM 572 N N . SER A 1 80 ? 5.480 -2.072 1.749 1.00 97.75 80 SER A N 1
ATOM 573 C CA . SER A 1 80 ? 6.575 -1.104 1.926 1.00 97.75 80 SER A CA 1
ATOM 574 C C . SER A 1 80 ? 7.632 -1.365 0.853 1.00 97.75 80 SER A C 1
ATOM 576 O O . SER A 1 80 ? 8.630 -2.058 1.059 1.00 97.75 80 SER A O 1
ATOM 578 N N . GLU A 1 81 ? 7.353 -0.876 -0.351 1.00 97.81 81 GLU A N 1
ATOM 579 C CA . GLU A 1 81 ? 8.186 -1.083 -1.532 1.00 97.81 81 GLU A CA 1
ATOM 580 C C . GLU A 1 81 ? 8.862 0.220 -1.942 1.00 97.81 81 GLU A C 1
ATOM 582 O O . GLU A 1 81 ? 8.233 1.273 -2.066 1.00 97.81 81 GLU A O 1
ATOM 587 N N . ARG A 1 82 ? 10.164 0.144 -2.220 1.00 97.31 82 ARG A N 1
ATOM 588 C CA . ARG A 1 82 ? 10.932 1.274 -2.742 1.00 97.31 82 ARG A CA 1
ATOM 589 C C . ARG A 1 82 ? 11.945 0.795 -3.760 1.00 97.31 82 ARG A C 1
ATOM 591 O O . ARG A 1 82 ? 12.808 -0.025 -3.447 1.00 97.31 82 ARG A O 1
ATOM 598 N N . PHE A 1 83 ? 11.872 1.327 -4.973 1.00 97.44 83 PHE A N 1
ATOM 599 C CA . PHE A 1 83 ? 12.779 0.935 -6.046 1.00 97.44 83 PHE A CA 1
ATOM 600 C C . PHE A 1 83 ? 12.926 2.019 -7.110 1.00 97.44 83 PHE A C 1
ATOM 602 O O . PHE A 1 83 ? 12.065 2.876 -7.282 1.00 97.44 83 PHE A O 1
ATOM 609 N N . THR A 1 84 ? 14.021 1.932 -7.856 1.00 97.75 84 THR A N 1
ATOM 610 C CA . THR A 1 84 ? 14.231 2.671 -9.103 1.00 97.75 84 THR A CA 1
ATOM 611 C C . THR A 1 84 ? 14.002 1.721 -10.274 1.00 97.75 84 THR A C 1
ATOM 613 O O . THR A 1 84 ? 14.310 0.524 -10.177 1.00 97.75 84 THR A O 1
ATOM 616 N N . TYR A 1 85 ? 13.426 2.225 -11.358 1.00 97.94 85 TYR A N 1
ATOM 617 C CA . TYR A 1 85 ? 13.147 1.443 -12.555 1.00 97.94 85 TYR A CA 1
ATOM 618 C C . TYR A 1 85 ? 13.245 2.324 -13.801 1.00 97.94 85 TYR A C 1
ATOM 620 O O . TYR A 1 85 ? 12.715 3.432 -13.816 1.00 97.94 85 TYR A O 1
ATOM 628 N N . THR A 1 86 ? 13.932 1.816 -14.824 1.00 98.00 86 THR A N 1
ATOM 629 C CA . THR A 1 86 ? 13.975 2.412 -16.161 1.00 98.00 86 THR A CA 1
ATOM 630 C C . THR A 1 86 ? 12.967 1.695 -17.044 1.00 98.00 86 THR A C 1
ATOM 632 O O . THR A 1 86 ? 13.068 0.481 -17.227 1.00 98.00 86 THR A O 1
ATOM 635 N N . ASP A 1 87 ? 12.002 2.432 -17.577 1.00 95.69 87 ASP A N 1
ATOM 636 C CA . ASP A 1 87 ? 10.949 1.878 -18.419 1.00 95.69 87 ASP A CA 1
ATOM 637 C C . ASP A 1 87 ? 11.442 1.561 -19.855 1.00 95.69 87 ASP A C 1
ATOM 639 O O . ASP A 1 87 ? 12.569 1.906 -20.236 1.00 95.69 87 ASP A O 1
ATOM 643 N N . PRO A 1 88 ? 10.616 0.913 -20.700 1.00 97.12 88 PRO A N 1
ATOM 644 C CA . PRO A 1 88 ? 10.975 0.613 -22.093 1.00 97.12 88 PRO A CA 1
ATOM 645 C C . PRO A 1 88 ? 11.251 1.835 -22.974 1.00 97.12 88 PRO A C 1
ATOM 647 O O . PRO A 1 88 ? 11.829 1.689 -24.052 1.00 97.12 88 PRO A O 1
ATOM 650 N N . TYR A 1 89 ? 10.831 3.025 -22.544 1.00 95.81 89 TYR A N 1
ATOM 651 C CA . TYR A 1 89 ? 11.091 4.287 -23.229 1.00 95.81 89 TYR A CA 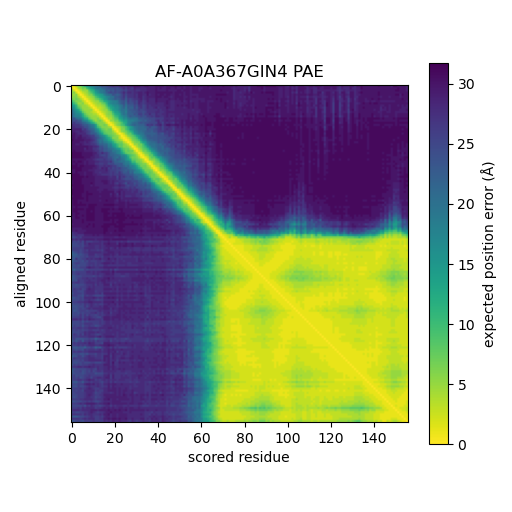1
ATOM 652 C C . TYR A 1 89 ? 12.422 4.919 -22.791 1.00 95.81 89 TYR A C 1
ATOM 654 O O . TYR A 1 89 ? 12.813 5.955 -23.331 1.00 95.81 89 TYR A O 1
ATOM 662 N N . GLY A 1 90 ? 13.150 4.278 -21.871 1.00 96.75 90 GLY A N 1
ATOM 663 C CA . GLY A 1 90 ? 14.436 4.743 -21.362 1.00 96.75 90 GLY A CA 1
ATOM 664 C C . GLY A 1 90 ? 14.311 5.810 -20.276 1.00 96.75 90 GLY A C 1
ATOM 665 O O . GLY A 1 90 ? 15.296 6.497 -20.001 1.00 96.75 90 GLY A O 1
ATOM 666 N N . ILE A 1 91 ? 13.129 5.974 -19.677 1.00 95.88 91 ILE A N 1
ATOM 667 C CA . ILE A 1 91 ? 12.880 6.935 -18.601 1.00 95.88 91 ILE A CA 1
ATOM 668 C C . ILE A 1 91 ? 13.096 6.225 -17.269 1.00 95.88 91 ILE A C 1
ATOM 670 O O . ILE A 1 91 ? 12.468 5.207 -16.995 1.00 95.88 91 ILE A O 1
ATOM 674 N N . GLU A 1 92 ? 14.009 6.746 -16.453 1.00 97.19 92 GLU A N 1
ATOM 675 C CA . GLU A 1 92 ? 14.240 6.253 -15.097 1.00 97.19 92 GLU A CA 1
ATOM 676 C C . GLU A 1 92 ? 13.437 7.068 -14.087 1.00 97.19 92 GLU A C 1
ATOM 678 O O . GLU A 1 92 ? 13.555 8.291 -14.044 1.00 97.19 92 GLU A O 1
ATOM 683 N N . ASP A 1 93 ? 12.690 6.369 -13.237 1.00 9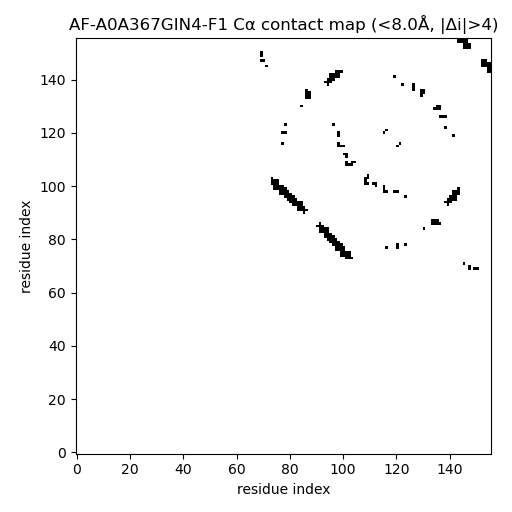7.00 93 ASP A N 1
ATOM 684 C CA . ASP A 1 93 ? 11.944 6.958 -12.132 1.00 97.00 93 ASP A CA 1
ATOM 685 C C . ASP A 1 93 ? 12.143 6.175 -10.831 1.00 97.00 93 ASP A C 1
ATOM 687 O O . ASP A 1 93 ? 12.564 5.012 -10.806 1.00 97.00 93 ASP A O 1
ATOM 691 N N . THR A 1 94 ? 11.838 6.840 -9.715 1.00 97.06 94 THR A N 1
ATOM 692 C CA . THR A 1 94 ? 11.832 6.232 -8.380 1.00 97.06 94 THR A CA 1
ATOM 693 C C . THR A 1 94 ? 10.407 6.098 -7.870 1.00 97.06 94 THR A C 1
ATOM 695 O O . THR A 1 94 ? 9.682 7.088 -7.765 1.00 97.06 94 THR A O 1
ATOM 698 N N . TYR A 1 95 ? 10.062 4.877 -7.484 1.00 98.00 95 TYR A N 1
ATOM 699 C CA . TYR A 1 95 ? 8.744 4.461 -7.035 1.00 98.00 95 TYR A CA 1
ATOM 700 C C . TYR A 1 95 ? 8.762 4.193 -5.533 1.00 98.00 95 TYR A C 1
ATOM 702 O O . TYR A 1 95 ? 9.742 3.662 -4.991 1.00 98.00 95 TYR A O 1
ATOM 710 N N . PHE A 1 96 ? 7.680 4.573 -4.859 1.00 97.50 96 PHE A N 1
ATOM 711 C CA . PHE A 1 96 ? 7.539 4.403 -3.416 1.00 97.50 96 PHE A CA 1
ATOM 712 C C . PHE A 1 96 ? 6.098 4.051 -3.058 1.00 97.50 96 PHE A C 1
ATOM 714 O O . PHE A 1 96 ? 5.186 4.834 -3.331 1.00 97.50 96 PHE A O 1
ATOM 721 N N . TYR A 1 97 ? 5.904 2.877 -2.460 1.00 98.31 97 TYR A N 1
ATOM 722 C CA . TYR A 1 97 ? 4.598 2.367 -2.061 1.00 98.31 97 TYR A CA 1
ATOM 723 C C . TYR A 1 97 ? 4.600 2.005 -0.580 1.00 98.31 97 TYR A C 1
ATOM 725 O O . TYR A 1 97 ? 5.183 1.003 -0.178 1.00 98.31 97 TYR A O 1
ATOM 733 N N . GLU A 1 98 ? 3.901 2.809 0.205 1.00 97.94 98 GLU A N 1
ATOM 734 C CA . GLU A 1 98 ? 3.581 2.572 1.605 1.00 97.94 98 GLU A CA 1
ATOM 735 C C . GLU A 1 98 ? 2.063 2.478 1.719 1.00 97.94 98 GLU A C 1
ATOM 737 O O . GLU A 1 98 ? 1.352 3.471 1.548 1.00 97.94 98 GLU A O 1
ATOM 742 N N . VAL A 1 99 ? 1.558 1.278 1.988 1.00 98.38 99 VAL A N 1
ATOM 743 C CA . VAL A 1 99 ? 0.127 1.043 2.212 1.00 98.38 99 VAL A CA 1
ATOM 744 C C . VAL A 1 99 ? -0.063 0.721 3.689 1.00 98.38 99 VAL A C 1
ATOM 746 O O . VAL A 1 99 ? 0.541 -0.244 4.152 1.00 98.38 99 VAL A O 1
ATOM 749 N N . PRO A 1 100 ? -0.861 1.488 4.450 1.00 98.06 100 PRO A N 1
ATOM 750 C CA . PRO A 1 100 ? -1.023 1.253 5.880 1.00 98.06 100 PRO A CA 1
ATOM 751 C C . PRO A 1 100 ? -1.951 0.066 6.172 1.00 98.06 100 PRO A C 1
ATOM 753 O O . PRO A 1 100 ? -2.846 -0.258 5.400 1.00 98.06 100 PRO A O 1
ATOM 756 N N . GLN A 1 101 ? -1.786 -0.537 7.339 1.00 97.56 101 GLN A N 1
ATOM 757 C CA . GLN A 1 101 ? -2.660 -1.543 7.926 1.00 97.56 101 GLN A CA 1
ATOM 758 C C . GLN A 1 101 ? -2.754 -1.283 9.429 1.00 97.56 101 GLN A C 1
ATOM 760 O O . GLN A 1 101 ? -1.755 -1.013 10.092 1.00 97.56 101 GLN A O 1
ATOM 765 N N . ILE A 1 102 ? -3.958 -1.379 9.980 1.00 97.00 102 ILE A N 1
ATOM 766 C CA . ILE A 1 102 ? -4.185 -1.302 11.419 1.00 97.00 102 ILE A CA 1
ATOM 767 C C . ILE A 1 102 ? -3.868 -2.664 12.049 1.00 97.00 102 ILE A C 1
ATOM 769 O O . ILE A 1 102 ? -4.519 -3.662 11.732 1.00 97.00 102 ILE A O 1
ATOM 773 N N . ASP A 1 103 ? -2.885 -2.693 12.945 1.00 95.94 103 ASP A N 1
ATOM 774 C CA . ASP A 1 103 ? -2.503 -3.839 13.777 1.00 95.94 103 ASP A CA 1
ATOM 775 C C . ASP A 1 103 ? -3.404 -3.917 15.020 1.00 95.94 103 ASP A C 1
ATOM 777 O O . ASP A 1 103 ? -3.061 -3.493 16.130 1.00 95.94 103 ASP A O 1
ATOM 781 N N . ASP A 1 104 ? -4.639 -4.362 14.802 1.00 93.25 104 ASP A N 1
ATOM 782 C CA . ASP A 1 104 ? -5.628 -4.593 15.850 1.00 93.25 104 ASP A CA 1
ATOM 783 C C . ASP A 1 104 ? -6.547 -5.757 15.435 1.00 93.25 104 ASP A C 1
ATOM 785 O O . ASP A 1 104 ? -6.984 -5.843 14.288 1.00 93.25 104 ASP A O 1
ATOM 789 N N . ASP A 1 105 ? -6.846 -6.662 16.369 1.00 94.44 105 ASP A N 1
ATOM 790 C CA . ASP A 1 105 ? -7.612 -7.891 16.107 1.00 94.44 105 ASP A CA 1
ATOM 791 C C . ASP A 1 105 ? -9.140 -7.686 16.054 1.00 94.44 105 ASP A C 1
ATOM 793 O O . ASP A 1 105 ? -9.907 -8.653 15.967 1.00 94.44 105 ASP A O 1
ATOM 797 N N . THR A 1 106 ? -9.614 -6.442 16.120 1.00 96.25 106 THR A N 1
ATOM 798 C CA . THR A 1 106 ? -11.042 -6.107 16.028 1.00 96.25 106 THR A CA 1
ATOM 799 C C . THR A 1 106 ? -11.614 -6.308 14.622 1.00 96.25 106 THR A C 1
ATOM 801 O O . THR A 1 106 ? -10.935 -6.144 13.610 1.00 96.25 106 THR A O 1
ATOM 804 N N . GLU A 1 107 ? -12.910 -6.625 14.544 1.00 97.88 107 GLU A N 1
ATOM 805 C CA . GLU A 1 107 ? -13.617 -6.732 13.258 1.00 97.88 107 GLU A CA 1
ATOM 806 C C . GLU A 1 107 ? -13.608 -5.407 12.478 1.00 97.88 107 GLU A C 1
ATOM 808 O O . 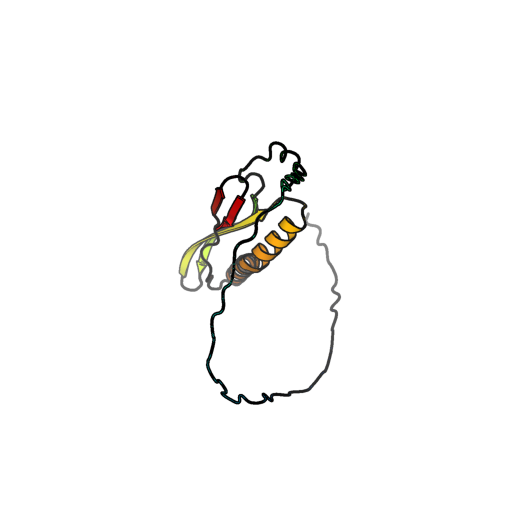GLU A 1 107 ? -13.480 -5.419 11.255 1.00 97.88 107 GLU A O 1
ATOM 813 N N . ASP A 1 108 ? -13.648 -4.267 13.175 1.00 95.31 108 ASP A N 1
ATOM 814 C CA . ASP A 1 108 ? -13.543 -2.944 12.552 1.00 95.31 108 ASP A CA 1
ATOM 815 C C . ASP A 1 108 ? -12.179 -2.737 11.883 1.00 95.31 108 ASP A C 1
ATOM 817 O O . ASP A 1 108 ? -12.115 -2.290 10.737 1.00 95.31 108 ASP A O 1
ATOM 821 N N . ALA A 1 109 ? -11.083 -3.106 12.557 1.00 96.31 109 ALA A N 1
ATOM 822 C CA . ALA A 1 109 ? -9.743 -3.025 11.982 1.00 96.31 109 ALA A CA 1
ATOM 823 C C . ALA A 1 109 ? -9.608 -3.938 10.758 1.00 96.31 109 ALA A C 1
ATOM 825 O O . ALA A 1 109 ? -9.117 -3.498 9.719 1.00 96.31 109 ALA A O 1
ATOM 826 N N . LYS A 1 110 ? -10.130 -5.169 10.821 1.00 97.69 110 LYS A N 1
ATOM 827 C CA . LYS A 1 110 ? -10.171 -6.078 9.661 1.00 97.69 110 LYS A CA 1
ATOM 828 C C . LYS A 1 110 ? -10.955 -5.482 8.493 1.00 97.69 110 LYS A C 1
ATOM 830 O O . LYS A 1 110 ? -10.496 -5.558 7.355 1.00 97.69 110 LYS A O 1
ATOM 835 N N . HIS A 1 111 ? -12.112 -4.873 8.755 1.00 98.12 111 HIS A N 1
ATOM 836 C CA . HIS A 1 111 ? -12.927 -4.246 7.716 1.00 98.12 111 HIS A CA 1
ATOM 837 C C . HIS A 1 111 ? -12.222 -3.040 7.078 1.00 98.12 111 HIS A C 1
ATOM 839 O O . HIS A 1 111 ? -12.188 -2.927 5.852 1.00 98.12 111 HIS A O 1
ATOM 845 N N . ILE A 1 112 ? -11.606 -2.173 7.888 1.00 96.88 112 ILE A N 1
ATOM 846 C CA . ILE A 1 112 ? -10.800 -1.041 7.409 1.00 96.88 112 ILE A CA 1
ATOM 847 C C . ILE A 1 112 ? -9.626 -1.541 6.561 1.00 96.88 112 ILE A C 1
ATOM 849 O O . ILE A 1 112 ? -9.430 -1.052 5.449 1.00 96.88 112 ILE A O 1
ATOM 853 N N . ASN A 1 113 ? -8.894 -2.550 7.037 1.00 98.00 113 ASN A N 1
ATOM 854 C CA . ASN A 1 113 ? -7.764 -3.141 6.319 1.00 98.00 113 ASN A CA 1
ATOM 855 C C . ASN A 1 113 ? -8.193 -3.730 4.971 1.00 98.00 113 ASN A C 1
ATOM 857 O O . ASN A 1 113 ? -7.521 -3.502 3.970 1.00 98.00 113 ASN A O 1
ATOM 861 N N . ALA A 1 114 ? -9.345 -4.404 4.909 1.00 98.06 114 ALA A N 1
ATOM 862 C CA . ALA A 1 114 ? -9.891 -4.915 3.654 1.00 98.06 114 ALA A CA 1
ATOM 863 C C . ALA A 1 114 ? -10.230 -3.790 2.658 1.00 98.06 114 ALA A C 1
ATOM 865 O O . ALA A 1 114 ? -10.011 -3.940 1.458 1.00 98.06 114 ALA A O 1
ATOM 866 N N . ILE A 1 115 ? -10.738 -2.646 3.133 1.00 97.88 115 ILE A N 1
ATOM 867 C CA . ILE A 1 115 ? -10.994 -1.479 2.274 1.00 97.88 115 ILE A CA 1
ATOM 868 C C . ILE A 1 115 ? -9.682 -0.860 1.779 1.00 97.88 115 ILE A C 1
ATOM 870 O O . ILE A 1 115 ? -9.608 -0.460 0.615 1.00 97.88 115 ILE A O 1
ATOM 874 N N . ILE A 1 116 ? -8.669 -0.758 2.642 1.00 98.00 116 ILE A N 1
ATOM 875 C CA . ILE A 1 116 ? -7.352 -0.227 2.272 1.00 98.00 116 ILE A CA 1
ATOM 876 C C . ILE A 1 116 ? -6.704 -1.118 1.207 1.00 98.00 116 ILE A C 1
ATOM 878 O O . ILE A 1 116 ? -6.301 -0.610 0.161 1.00 98.00 116 ILE A O 1
ATOM 882 N N . ASP A 1 117 ? -6.676 -2.432 1.427 1.00 97.62 117 ASP A N 1
ATOM 883 C CA . ASP A 1 117 ? -6.129 -3.407 0.481 1.00 97.62 117 ASP A CA 1
ATOM 884 C C . ASP A 1 117 ? -6.875 -3.377 -0.861 1.00 97.62 117 ASP A C 1
ATOM 886 O O . ASP A 1 117 ? -6.267 -3.217 -1.918 1.00 97.62 117 ASP A O 1
ATOM 890 N N . TYR A 1 118 ? -8.211 -3.373 -0.831 1.00 97.56 118 TYR A N 1
ATOM 891 C CA . TYR A 1 118 ? -9.023 -3.263 -2.045 1.00 97.56 118 TYR A CA 1
ATOM 892 C C . TYR A 1 118 ? -8.721 -1.993 -2.859 1.00 97.56 118 TYR A C 1
ATOM 894 O O . TYR A 1 118 ? -8.741 -2.024 -4.091 1.00 97.56 118 TYR A O 1
ATOM 902 N N . ARG A 1 119 ? -8.459 -0.859 -2.195 1.00 96.38 119 ARG A N 1
ATOM 903 C CA . ARG A 1 119 ? -8.193 0.420 -2.873 1.00 96.38 119 ARG A CA 1
ATOM 904 C C . ARG A 1 119 ? -6.760 0.544 -3.376 1.00 96.38 119 ARG A C 1
ATOM 906 O O . ARG A 1 119 ? -6.560 1.077 -4.465 1.00 96.38 119 ARG A O 1
ATOM 913 N N . TYR A 1 120 ? -5.788 0.102 -2.585 1.00 98.06 120 TYR A N 1
ATOM 914 C CA . TYR A 1 120 ? -4.376 0.405 -2.818 1.00 98.06 120 TYR A CA 1
ATOM 915 C C . TYR A 1 120 ? -3.510 -0.833 -3.054 1.00 98.06 120 TYR A C 1
ATOM 917 O O . TYR A 1 120 ? -2.569 -0.748 -3.839 1.00 98.06 120 TYR A O 1
ATOM 925 N N . GLY A 1 121 ? -3.838 -1.984 -2.462 1.00 97.06 121 GLY A N 1
ATOM 926 C CA . GLY A 1 121 ? -3.093 -3.233 -2.649 1.00 97.06 121 GLY A CA 1
ATOM 927 C C . GLY A 1 121 ? -3.025 -3.651 -4.118 1.00 97.06 121 GLY A C 1
ATOM 928 O O . GLY A 1 121 ? -1.938 -3.849 -4.656 1.00 97.06 121 GLY A O 1
ATOM 929 N N . TYR A 1 122 ? -4.162 -3.620 -4.821 1.00 96.06 122 TYR A N 1
ATOM 930 C CA . TYR A 1 122 ? -4.210 -3.880 -6.268 1.00 96.06 122 TYR A CA 1
ATOM 931 C C . TYR A 1 122 ? -3.296 -2.947 -7.088 1.00 96.06 122 TYR A C 1
ATOM 933 O O . TYR A 1 122 ? -2.724 -3.364 -8.096 1.00 96.06 122 TYR A O 1
ATOM 941 N N . LEU A 1 123 ? -3.139 -1.680 -6.685 1.00 97.94 123 LEU A N 1
ATOM 942 C CA . LEU A 1 123 ? -2.267 -0.739 -7.396 1.00 97.94 123 LEU A CA 1
ATOM 943 C C . LEU A 1 123 ? -0.791 -1.113 -7.231 1.00 97.94 123 LEU A C 1
ATOM 945 O O . LEU A 1 123 ? -0.046 -1.046 -8.211 1.00 97.94 123 LEU A O 1
ATOM 949 N N . VAL A 1 124 ? -0.392 -1.554 -6.033 1.00 98.31 124 VAL A N 1
ATOM 950 C CA . VAL A 1 124 ? 0.962 -2.063 -5.772 1.00 98.31 124 VAL A CA 1
ATOM 951 C C . VAL A 1 124 ? 1.225 -3.311 -6.606 1.00 98.31 124 VAL A C 1
ATOM 953 O O . VAL A 1 124 ? 2.192 -3.345 -7.365 1.00 98.31 124 VAL A O 1
ATOM 956 N N . GLU A 1 125 ? 0.344 -4.310 -6.531 1.00 98.00 125 GLU A N 1
ATOM 957 C CA . GLU A 1 125 ? 0.496 -5.569 -7.271 1.00 98.00 125 GLU A CA 1
ATOM 958 C C . GLU A 1 125 ? 0.602 -5.333 -8.779 1.00 98.00 125 GLU A C 1
ATOM 960 O O . GLU A 1 125 ? 1.482 -5.882 -9.441 1.00 98.00 125 GLU A O 1
ATOM 965 N N . ARG A 1 126 ? -0.245 -4.457 -9.325 1.00 97.75 126 ARG A N 1
ATOM 966 C CA . ARG A 1 126 ? -0.231 -4.101 -10.746 1.00 97.75 126 ARG A CA 1
ATOM 967 C C . ARG A 1 126 ? 1.048 -3.379 -11.159 1.00 97.75 126 ARG A C 1
ATOM 969 O O . ARG A 1 126 ? 1.566 -3.643 -12.243 1.00 97.75 126 ARG A O 1
ATOM 976 N N . ALA A 1 127 ? 1.563 -2.483 -10.320 1.00 97.94 127 ALA A N 1
ATOM 977 C CA . ALA A 1 127 ? 2.826 -1.804 -10.584 1.00 97.94 127 ALA A CA 1
ATOM 978 C C . ALA A 1 127 ? 4.012 -2.781 -10.564 1.00 97.94 127 ALA A C 1
ATOM 980 O O . ALA A 1 127 ? 4.898 -2.708 -11.420 1.00 97.94 127 ALA A O 1
ATOM 981 N N . LEU A 1 128 ? 4.019 -3.723 -9.618 1.00 97.75 128 LEU A N 1
ATOM 982 C CA . LEU A 1 128 ? 5.038 -4.768 -9.535 1.00 97.75 128 LEU A CA 1
ATOM 983 C C . LEU A 1 128 ? 4.940 -5.760 -10.705 1.00 97.75 128 LEU A C 1
ATOM 985 O O . LEU A 1 128 ? 5.976 -6.146 -11.250 1.00 97.75 128 LEU A O 1
ATOM 989 N N . ASP A 1 129 ? 3.729 -6.119 -11.146 1.00 98.12 129 ASP A N 1
ATOM 990 C CA . ASP A 1 129 ? 3.515 -6.926 -12.355 1.00 98.12 129 ASP A CA 1
ATOM 991 C C . ASP A 1 129 ? 4.061 -6.208 -13.593 1.00 98.12 129 ASP A C 1
ATOM 993 O O . ASP A 1 129 ? 4.897 -6.770 -14.302 1.00 98.12 129 ASP A O 1
ATOM 997 N N . ALA A 1 130 ? 3.686 -4.942 -13.811 1.00 97.88 130 ALA A N 1
ATOM 998 C CA . ALA A 1 130 ? 4.175 -4.138 -14.932 1.00 97.88 130 ALA A CA 1
ATOM 999 C C . ALA A 1 130 ? 5.710 -4.076 -14.958 1.00 97.88 130 ALA A C 1
ATOM 1001 O O . ALA A 1 130 ? 6.332 -4.370 -15.981 1.00 97.88 130 ALA A O 1
ATOM 1002 N N . ARG A 1 131 ? 6.334 -3.813 -13.803 1.00 97.12 131 ARG A N 1
ATOM 1003 C CA . ARG A 1 131 ? 7.793 -3.857 -13.651 1.00 97.12 131 ARG A CA 1
ATOM 1004 C C . ARG A 1 131 ? 8.370 -5.217 -14.043 1.00 97.12 131 ARG A C 1
ATOM 1006 O O . ARG A 1 131 ? 9.363 -5.279 -14.764 1.00 97.12 131 ARG A O 1
ATOM 1013 N N . SER A 1 132 ? 7.770 -6.309 -13.568 1.00 97.62 132 SER A N 1
ATOM 1014 C CA . SER A 1 132 ? 8.258 -7.672 -13.823 1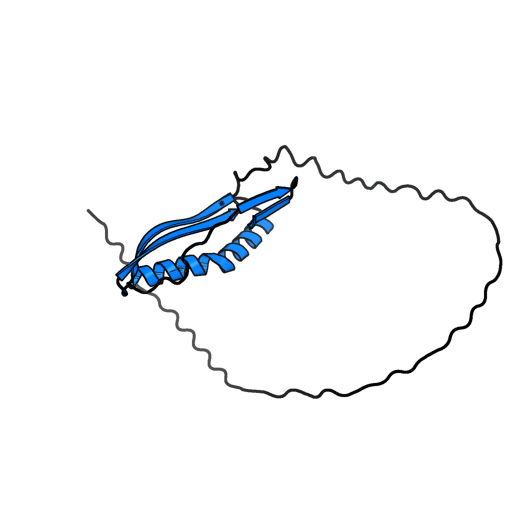.00 97.62 132 SER A CA 1
ATOM 1015 C C . SER A 1 132 ? 8.233 -8.048 -15.309 1.00 97.62 132 SER A C 1
ATOM 1017 O O . SER A 1 132 ? 9.058 -8.840 -15.764 1.00 97.62 132 SER A O 1
ATOM 1019 N N . ARG A 1 133 ? 7.323 -7.437 -16.075 1.00 97.62 133 ARG A N 1
ATOM 1020 C CA . ARG A 1 133 ? 7.177 -7.622 -17.523 1.00 97.62 133 ARG A CA 1
ATOM 1021 C C . ARG A 1 133 ? 7.998 -6.633 -18.348 1.00 97.62 133 ARG A C 1
ATOM 1023 O O . ARG A 1 133 ? 7.902 -6.671 -19.572 1.00 97.62 133 ARG A O 1
ATOM 1030 N N . ASN A 1 134 ? 8.794 -5.778 -17.702 1.00 96.94 134 ASN A N 1
ATOM 1031 C CA . ASN A 1 134 ? 9.490 -4.668 -18.344 1.00 96.94 134 ASN A CA 1
ATOM 1032 C C . ASN A 1 134 ? 8.505 -3.774 -19.127 1.00 96.94 134 ASN A C 1
ATOM 1034 O O . ASN A 1 134 ? 8.669 -3.557 -20.325 1.00 96.94 134 ASN A O 1
ATOM 1038 N N . ASP A 1 135 ? 7.438 -3.335 -18.458 1.00 97.38 135 ASP A N 1
ATOM 1039 C CA . ASP A 1 135 ? 6.374 -2.474 -18.987 1.00 97.38 135 ASP A CA 1
ATOM 1040 C C . ASP A 1 135 ? 6.374 -1.105 -18.278 1.00 97.38 135 ASP A C 1
ATOM 1042 O O . ASP A 1 135 ? 7.104 -0.894 -17.304 1.00 97.38 135 ASP A O 1
ATOM 1046 N N . PHE A 1 136 ? 5.571 -0.161 -18.763 1.00 96.00 136 PHE A N 1
ATOM 1047 C CA . PHE A 1 136 ? 5.376 1.141 -18.128 1.00 96.00 136 PHE A CA 1
ATOM 1048 C C . PHE A 1 136 ? 4.604 1.006 -16.805 1.00 96.00 136 PHE A C 1
ATOM 1050 O O . PHE A 1 136 ? 3.572 0.334 -16.740 1.00 96.00 136 PHE A O 1
ATOM 1057 N N . ILE A 1 137 ? 5.080 1.682 -15.756 1.00 97.81 137 ILE A N 1
ATOM 1058 C CA . ILE A 1 137 ? 4.409 1.750 -14.453 1.00 97.81 137 ILE A CA 1
ATOM 1059 C C . ILE A 1 137 ? 3.697 3.096 -14.351 1.00 97.81 137 ILE A C 1
ATOM 1061 O O . ILE A 1 137 ? 4.334 4.145 -14.320 1.00 97.81 137 ILE A O 1
ATOM 1065 N N . ASP A 1 138 ? 2.374 3.067 -14.250 1.00 95.31 138 ASP A N 1
ATOM 1066 C CA . ASP A 1 138 ? 1.532 4.268 -14.233 1.00 95.31 138 ASP A CA 1
ATOM 1067 C C . ASP A 1 138 ? 1.260 4.835 -12.830 1.00 95.31 138 ASP A C 1
ATOM 1069 O O . ASP A 1 138 ? 0.651 5.893 -12.691 1.00 95.31 138 ASP A O 1
ATOM 1073 N N . THR A 1 139 ? 1.687 4.128 -11.786 1.00 96.12 139 THR A N 1
ATOM 1074 C CA . THR A 1 139 ? 1.485 4.514 -10.390 1.00 96.12 139 THR A CA 1
ATOM 1075 C C . THR A 1 139 ? 2.840 4.819 -9.779 1.00 96.12 139 THR A C 1
ATOM 1077 O O . THR A 1 139 ? 3.574 3.900 -9.456 1.00 96.12 139 THR A O 1
ATOM 1080 N N . SER A 1 140 ? 3.206 6.092 -9.635 1.00 93.88 140 SER A N 1
ATOM 1081 C CA . SER A 1 140 ? 4.531 6.457 -9.105 1.00 93.88 140 SER A CA 1
ATOM 1082 C C . SER A 1 140 ? 4.620 6.317 -7.583 1.00 93.88 140 SER A C 1
ATOM 1084 O O . SER A 1 140 ? 5.615 5.817 -7.057 1.00 93.88 140 SER A O 1
ATOM 1086 N N . TYR A 1 141 ? 3.571 6.751 -6.873 1.00 96.12 141 TYR A N 1
ATOM 1087 C CA . TYR A 1 141 ? 3.578 6.870 -5.417 1.00 96.12 141 TYR A CA 1
ATOM 1088 C C . TYR A 1 141 ? 2.263 6.416 -4.798 1.00 96.12 141 TYR A C 1
ATOM 1090 O O . TYR A 1 141 ? 1.187 6.820 -5.238 1.00 96.12 141 TYR A O 1
ATOM 1098 N N . ILE A 1 142 ? 2.375 5.639 -3.727 1.00 97.50 142 ILE A N 1
ATOM 1099 C CA . ILE A 1 142 ? 1.301 5.384 -2.772 1.00 97.50 142 ILE A CA 1
ATOM 1100 C C . ILE A 1 142 ? 1.901 5.702 -1.411 1.00 97.50 142 ILE A C 1
ATOM 1102 O O . ILE A 1 142 ? 2.891 5.099 -1.015 1.00 97.50 142 ILE A O 1
ATOM 1106 N N . ILE A 1 143 ? 1.364 6.713 -0.744 1.00 96.50 143 ILE A N 1
ATOM 1107 C CA . ILE A 1 143 ? 1.841 7.196 0.550 1.00 96.50 143 ILE A CA 1
ATOM 1108 C C . ILE A 1 143 ? 0.635 7.502 1.419 1.00 96.50 143 ILE A C 1
ATOM 1110 O O . ILE A 1 143 ? -0.461 7.698 0.898 1.00 96.50 143 ILE A O 1
ATOM 1114 N N . TRP A 1 144 ? 0.854 7.574 2.725 1.00 96.69 144 TRP A N 1
ATOM 1115 C CA . TRP A 1 144 ? -0.189 7.915 3.676 1.00 96.69 144 TRP A CA 1
ATOM 1116 C C . TRP A 1 144 ? 0.323 8.882 4.739 1.00 96.69 144 TRP A C 1
ATOM 1118 O O . TRP A 1 144 ? 1.525 8.957 5.016 1.00 96.69 144 TRP A O 1
ATOM 1128 N N . VAL A 1 145 ? -0.608 9.612 5.344 1.00 95.62 145 VAL A N 1
ATOM 1129 C CA . VAL A 1 145 ? -0.372 10.463 6.511 1.00 95.62 145 VAL A CA 1
ATOM 1130 C C . VAL A 1 145 ? -1.435 10.178 7.568 1.00 95.62 145 VAL A C 1
ATOM 1132 O O . VAL A 1 145 ? -2.629 10.128 7.276 1.00 95.62 145 VAL A O 1
ATOM 1135 N N . SER A 1 146 ? -1.007 10.016 8.817 1.00 94.56 146 SER A N 1
ATOM 1136 C CA . SER A 1 146 ? -1.883 9.951 9.987 1.00 94.56 146 SER A CA 1
ATOM 1137 C C . SER A 1 146 ? -2.187 11.345 10.530 1.00 94.56 146 SER A C 1
ATOM 1139 O O . SER A 1 146 ? -1.332 12.232 10.607 1.00 94.56 146 SER A O 1
ATOM 1141 N N . ASN A 1 147 ? -3.424 11.535 10.977 1.00 94.19 147 ASN A N 1
ATOM 1142 C CA . ASN A 1 147 ? -3.810 12.671 11.800 1.00 94.19 147 ASN A CA 1
ATOM 1143 C C . ASN A 1 147 ? -4.676 12.187 12.963 1.00 94.19 147 ASN A C 1
ATOM 1145 O O . ASN A 1 147 ? -5.711 11.553 12.755 1.00 94.19 147 ASN A O 1
ATOM 1149 N N . TRP A 1 148 ? -4.249 12.508 14.183 1.00 93.00 148 TRP A N 1
ATOM 1150 C CA . TRP A 1 148 ? -4.976 12.199 15.405 1.00 93.00 148 TRP A CA 1
ATOM 1151 C C . TRP A 1 148 ? -5.670 13.449 15.948 1.00 93.00 148 TRP A C 1
ATOM 1153 O O . TRP A 1 148 ? -5.019 14.431 16.306 1.00 93.00 148 TRP A O 1
ATOM 1163 N N . ASN A 1 149 ? -6.995 13.385 16.079 1.00 91.25 149 ASN A N 1
ATOM 1164 C CA . ASN A 1 149 ? -7.800 14.383 16.779 1.00 91.25 149 ASN A CA 1
ATOM 1165 C C . ASN A 1 149 ? -8.458 13.737 18.004 1.00 91.25 149 ASN A C 1
ATOM 1167 O O . ASN A 1 149 ? -9.534 13.137 17.923 1.00 91.25 149 ASN A O 1
ATOM 1171 N N . GLY A 1 150 ? -7.769 13.805 19.145 1.00 89.69 150 GLY A N 1
ATOM 1172 C CA . GLY A 1 150 ? -8.127 13.001 20.311 1.00 89.69 150 GLY A CA 1
ATOM 1173 C C . GLY A 1 150 ? -8.087 11.504 19.959 1.00 89.69 150 GLY A C 1
ATOM 1174 O O . GLY A 1 150 ? -7.105 11.060 19.368 1.00 89.69 150 GLY A O 1
ATOM 1175 N N . PRO A 1 151 ? -9.123 10.709 20.287 1.00 89.62 151 PRO A N 1
ATOM 1176 C CA . PRO A 1 151 ? -9.143 9.275 19.993 1.00 89.62 151 PRO A CA 1
ATOM 1177 C C . PRO A 1 151 ? -9.439 8.940 18.521 1.00 89.62 151 PRO A C 1
ATOM 1179 O O . PRO A 1 151 ? -9.496 7.761 18.176 1.00 89.62 151 PRO A O 1
ATOM 1182 N N . VAL A 1 152 ? -9.684 9.941 17.670 1.00 90.94 152 VAL A N 1
ATOM 1183 C CA . VAL A 1 152 ? -10.044 9.740 16.263 1.00 90.94 152 VAL A CA 1
ATOM 1184 C C . VAL A 1 152 ? -8.786 9.765 15.403 1.00 90.94 152 VAL A C 1
ATOM 1186 O O . VAL A 1 152 ? -8.088 10.778 15.369 1.00 90.94 152 VAL A O 1
ATOM 1189 N N . LEU A 1 153 ? -8.541 8.670 14.681 1.00 92.00 153 LEU A N 1
ATOM 1190 C CA . LEU A 1 153 ? -7.517 8.564 13.643 1.00 92.00 153 LEU A CA 1
ATOM 1191 C C . LEU A 1 153 ? -8.132 8.865 12.274 1.00 92.00 153 LEU A C 1
ATOM 1193 O O . LEU A 1 153 ? -9.156 8.289 11.907 1.00 92.00 153 LEU A O 1
ATOM 1197 N N . SER A 1 154 ? -7.477 9.730 11.507 1.00 93.56 154 SER A N 1
ATOM 1198 C CA . SER A 1 154 ? -7.688 9.888 10.067 1.00 93.56 154 SER A CA 1
ATOM 1199 C C . SER A 1 154 ? -6.444 9.417 9.318 1.00 93.56 154 SER A C 1
ATOM 1201 O O . SER A 1 154 ? -5.335 9.815 9.671 1.00 93.56 154 SER A O 1
ATOM 1203 N N . LEU A 1 155 ? -6.643 8.591 8.290 1.00 94.25 155 LEU A N 1
ATOM 1204 C CA . LEU A 1 155 ? -5.615 8.201 7.325 1.00 94.25 155 LEU A CA 1
ATOM 1205 C C . LEU A 1 155 ? -5.917 8.904 6.003 1.00 94.25 155 LEU A C 1
ATOM 1207 O O . LEU A 1 155 ? -7.033 8.780 5.488 1.00 94.25 155 LEU A O 1
ATOM 1211 N N . LEU A 1 156 ? -4.944 9.661 5.504 1.00 90.69 156 LEU A N 1
ATOM 1212 C CA . LEU A 1 156 ? -5.022 10.443 4.270 1.00 90.69 156 LEU A CA 1
ATOM 1213 C C . LEU A 1 156 ? -4.026 9.924 3.243 1.00 90.69 156 LEU A C 1
ATOM 1215 O O . LEU A 1 156 ? -2.884 9.635 3.663 1.00 90.69 156 LEU A O 1
#

Sequence (156 aa):
MKKLLSLTAAALLLITTGCGRSNAPPASASSGTPSVSAPITEPTVESSDDTTPTVQKDEAAAKPQNSRRLDDSRIIPLYSERFTYTDPYGIEDTYFYEVPQIDDDTEDAKHINAIIDYRYGYLVERALDARSRNDFIDTSYIIWVSNWNGPVLSLL

pLDDT: mean 73.44, std 25.87, range [34.75, 98.38]